Protein AF-A0A2A4UJV9-F1 (afdb_monomer)

Mean predicted aligned error: 6.31 Å

Nearest PDB structures (foldseek):
  6b87-assembly2_B-3  TM=7.843E-01  e=8.615E-01  synthetic construct
  8cwy-assembly1_F  TM=9.047E-01  e=2.195E+00  synthetic construct
  8cwy-assembly1_B  TM=9.046E-01  e=2.336E+00  synthetic construct
  6b87-assembly1_A-2  TM=8.139E-01  e=1.607E+00  synthetic construct

pLDDT: mean 86.11, std 13.95, range [40.84, 98.81]

Secondary structure (DSSP, 8-state):
-HHHHHHHHHHHHHHHHHHHHHHHHHHHHTT--HHHHHHHHHHHHHHHHHHHHHHHHHHHHHHHHHH-GGGGGTHHHHHHHHHHH-

Radius of gyration: 16.96 Å; Cα contacts (8 Å, |Δi|>4): 44; chains: 1; bounding box: 36×23×48 Å

Sequence (86 aa):
MAKENTKDQILKRIARIEGQLRGVQKLIKENADCEKIAQQMSAARKALEKSNHLMLACMIEEQLLEQSPELKLQTDDIKSLLSKYL

Structure (mmCIF, N/CA/C/O backbone):
data_AF-A0A2A4UJV9-F1
#
_entry.id   AF-A0A2A4UJV9-F1
#
loop_
_atom_site.group_PDB
_atom_site.id
_atom_site.type_symbol
_atom_site.label_atom_id
_atom_site.label_alt_id
_atom_site.label_comp_id
_atom_site.label_asym_id
_atom_site.label_entity_id
_atom_site.label_seq_id
_atom_site.pdbx_PDB_ins_code
_atom_site.Cartn_x
_atom_site.Cartn_y
_atom_site.Cartn_z
_atom_site.occupancy
_atom_site.B_iso_or_equiv
_atom_site.auth_seq_id
_atom_site.auth_comp_id
_atom_site.auth_asym_id
_atom_site.auth_atom_id
_atom_site.pdbx_PDB_model_num
ATOM 1 N N . MET A 1 1 ? 12.488 7.965 -22.288 1.00 40.84 1 MET A N 1
ATOM 2 C CA . MET A 1 1 ? 11.101 8.313 -21.903 1.00 40.84 1 MET A CA 1
ATOM 3 C C . MET A 1 1 ? 10.406 7.255 -21.028 1.00 40.84 1 MET A C 1
ATOM 5 O O . MET A 1 1 ? 9.507 7.627 -20.298 1.00 40.84 1 MET A O 1
ATOM 9 N N . ALA A 1 2 ? 10.818 5.973 -21.006 1.00 52.06 2 ALA A N 1
ATOM 10 C CA . ALA A 1 2 ? 10.201 4.957 -20.125 1.00 52.06 2 ALA A CA 1
ATOM 11 C C . ALA A 1 2 ? 10.639 5.016 -18.637 1.00 52.06 2 ALA A C 1
ATOM 13 O O . ALA A 1 2 ? 9.883 4.618 -17.757 1.00 52.06 2 ALA A O 1
ATOM 14 N N . LYS A 1 3 ? 11.842 5.543 -18.349 1.00 50.47 3 LYS A N 1
ATOM 15 C CA . LYS A 1 3 ? 12.485 5.529 -17.016 1.00 50.47 3 LYS A CA 1
ATOM 16 C C . LYS A 1 3 ? 11.781 6.396 -15.956 1.00 50.47 3 LYS A C 1
ATOM 18 O O . LYS A 1 3 ? 11.758 6.037 -14.785 1.00 50.47 3 LYS A O 1
ATOM 23 N N . GLU A 1 4 ? 11.206 7.521 -16.374 1.00 56.12 4 GLU A N 1
ATOM 24 C CA . GLU A 1 4 ? 10.559 8.511 -15.494 1.00 56.12 4 GLU A CA 1
ATOM 25 C C . GLU A 1 4 ? 9.172 8.027 -15.030 1.00 56.12 4 GLU A C 1
ATOM 27 O O . GLU A 1 4 ? 8.787 8.176 -13.876 1.00 56.12 4 GLU A O 1
ATOM 32 N N . ASN A 1 5 ? 8.474 7.282 -15.893 1.00 77.19 5 ASN A N 1
ATOM 33 C CA . ASN A 1 5 ? 7.096 6.860 -15.657 1.00 77.19 5 ASN A CA 1
ATOM 34 C C . ASN A 1 5 ? 6.963 5.809 -14.531 1.00 77.19 5 ASN A C 1
ATOM 36 O O . ASN A 1 5 ? 6.057 5.904 -13.704 1.00 77.19 5 ASN A O 1
ATOM 40 N N . THR A 1 6 ? 7.868 4.826 -14.432 1.00 83.00 6 THR A N 1
ATOM 41 C CA . THR A 1 6 ? 7.770 3.776 -13.394 1.00 83.00 6 THR A CA 1
ATOM 42 C C . THR A 1 6 ? 8.022 4.325 -11.989 1.00 83.00 6 THR A C 1
ATOM 44 O O . THR A 1 6 ? 7.271 4.013 -11.064 1.00 83.00 6 THR A O 1
ATOM 47 N N . LYS A 1 7 ? 9.046 5.172 -11.815 1.00 87.88 7 LYS A N 1
ATOM 48 C CA . LYS A 1 7 ? 9.370 5.761 -10.505 1.00 87.88 7 LYS A CA 1
ATOM 49 C C . LYS A 1 7 ? 8.258 6.707 -10.040 1.00 87.88 7 LYS A C 1
ATOM 51 O O . LYS A 1 7 ? 7.824 6.595 -8.895 1.00 87.88 7 LYS A O 1
ATOM 56 N N . ASP A 1 8 ? 7.690 7.510 -10.939 1.00 91.75 8 ASP A N 1
ATOM 57 C CA . ASP A 1 8 ? 6.530 8.359 -10.637 1.00 91.75 8 ASP A CA 1
ATOM 58 C C . ASP A 1 8 ? 5.276 7.555 -10.270 1.00 91.75 8 ASP A C 1
ATOM 60 O O . ASP A 1 8 ? 4.527 7.915 -9.354 1.00 91.75 8 ASP A O 1
ATOM 64 N N . GLN A 1 9 ? 5.030 6.434 -10.956 1.00 90.19 9 GLN A N 1
ATOM 65 C CA . GLN A 1 9 ? 3.949 5.518 -10.594 1.00 90.19 9 GLN A CA 1
ATOM 66 C C . GLN A 1 9 ? 4.150 4.929 -9.195 1.00 90.19 9 GLN A C 1
ATOM 68 O O . GLN A 1 9 ? 3.186 4.842 -8.428 1.00 90.19 9 GLN A O 1
ATOM 73 N N . ILE A 1 10 ? 5.381 4.546 -8.849 1.00 93.19 10 ILE A N 1
ATOM 74 C CA . ILE A 1 10 ? 5.708 4.039 -7.514 1.00 93.19 10 ILE A CA 1
ATOM 75 C C . ILE A 1 10 ? 5.505 5.138 -6.470 1.00 93.19 10 ILE A C 1
ATOM 77 O O . ILE A 1 10 ? 4.821 4.883 -5.483 1.00 93.19 10 ILE A O 1
ATOM 81 N N . LEU A 1 11 ? 5.972 6.369 -6.707 1.00 95.69 11 LEU A N 1
ATOM 82 C CA . LEU A 1 11 ? 5.747 7.500 -5.797 1.00 95.69 11 LEU A CA 1
ATOM 83 C C . LEU A 1 11 ? 4.254 7.717 -5.509 1.00 95.69 11 LEU A C 1
ATOM 85 O O . LEU A 1 11 ? 3.852 7.827 -4.350 1.00 95.69 11 LEU A O 1
ATOM 89 N N . LYS A 1 12 ? 3.398 7.674 -6.539 1.00 95.88 12 LYS A N 1
ATOM 90 C CA . LYS A 1 12 ? 1.935 7.763 -6.367 1.00 95.88 12 LYS A CA 1
ATOM 91 C C . LYS A 1 12 ? 1.364 6.612 -5.531 1.00 95.88 12 LYS A C 1
ATOM 93 O O . LYS A 1 12 ? 0.401 6.815 -4.791 1.00 95.88 12 LYS A O 1
ATOM 98 N N . ARG A 1 13 ? 1.917 5.401 -5.645 1.00 96.06 13 ARG A N 1
ATOM 99 C CA . ARG A 1 13 ? 1.505 4.246 -4.827 1.00 96.06 13 ARG A CA 1
ATOM 100 C C . ARG A 1 13 ? 1.961 4.391 -3.378 1.00 96.06 13 ARG A C 1
ATOM 102 O O . ARG A 1 13 ? 1.147 4.167 -2.486 1.00 96.06 13 ARG A O 1
ATOM 109 N N . ILE A 1 14 ? 3.200 4.826 -3.147 1.00 97.75 14 ILE A N 1
ATOM 110 C CA . ILE A 1 14 ? 3.725 5.096 -1.803 1.00 97.75 14 ILE A CA 1
ATOM 111 C C . ILE A 1 14 ? 2.881 6.164 -1.101 1.00 97.75 14 ILE A C 1
ATOM 113 O O . ILE A 1 14 ? 2.431 5.926 0.015 1.00 97.75 14 ILE A O 1
ATOM 117 N N . ALA A 1 15 ? 2.530 7.260 -1.781 1.00 98.12 15 ALA A N 1
ATOM 118 C CA . ALA A 1 15 ? 1.656 8.293 -1.215 1.00 98.12 15 ALA A CA 1
ATOM 119 C C . ALA A 1 15 ? 0.286 7.743 -0.760 1.00 98.12 15 ALA A C 1
ATOM 121 O O . ALA A 1 15 ? -0.259 8.158 0.264 1.00 98.12 15 ALA A O 1
ATOM 122 N N . ARG A 1 16 ? -0.277 6.765 -1.487 1.00 98.00 16 ARG A N 1
ATOM 123 C CA . ARG A 1 16 ? -1.512 6.076 -1.068 1.00 98.00 16 ARG A CA 1
ATOM 124 C C . ARG A 1 16 ? -1.285 5.194 0.161 1.00 98.00 16 ARG A C 1
ATOM 126 O O . ARG A 1 16 ? -2.118 5.213 1.065 1.00 98.00 16 ARG A O 1
ATOM 133 N N . ILE A 1 17 ? -0.176 4.454 0.206 1.00 98.50 17 ILE A N 1
ATOM 134 C CA . ILE A 1 17 ? 0.193 3.600 1.347 1.00 98.50 17 ILE A CA 1
ATOM 135 C C . ILE A 1 17 ? 0.402 4.450 2.603 1.00 98.50 17 ILE A C 1
ATOM 137 O O . ILE A 1 17 ? -0.109 4.100 3.662 1.00 98.50 17 ILE A O 1
ATOM 141 N N . GLU A 1 18 ? 1.053 5.610 2.497 1.00 98.56 18 GLU A N 1
ATOM 142 C CA . GLU A 1 18 ? 1.168 6.559 3.610 1.00 98.56 18 GLU A CA 1
ATOM 143 C C . GLU A 1 18 ? -0.204 6.980 4.150 1.00 98.56 18 GLU A C 1
ATOM 145 O O . GLU A 1 18 ? -0.409 7.014 5.364 1.00 98.56 18 GLU A O 1
ATOM 150 N N . GLY A 1 19 ? -1.169 7.245 3.263 1.00 98.62 19 GLY A N 1
ATOM 151 C CA . GLY A 1 19 ? -2.557 7.508 3.648 1.00 98.62 19 GLY A CA 1
ATOM 152 C C . GLY A 1 19 ? -3.192 6.344 4.417 1.00 98.62 19 GLY A C 1
ATOM 153 O O . GLY A 1 19 ? -3.839 6.568 5.442 1.00 98.62 19 GLY A O 1
ATOM 154 N N . GLN A 1 20 ? -2.956 5.102 3.981 1.00 98.62 20 GLN A N 1
ATOM 155 C CA . GLN A 1 20 ? -3.416 3.905 4.696 1.00 98.62 20 GLN A CA 1
ATOM 156 C C . GLN A 1 20 ? -2.776 3.799 6.088 1.00 98.62 20 GLN A C 1
ATOM 158 O O . GLN A 1 20 ? -3.482 3.547 7.063 1.00 98.62 20 GLN A O 1
ATOM 163 N N . LEU A 1 21 ? -1.468 4.054 6.209 1.00 98.69 21 LEU A N 1
ATOM 164 C CA . LEU A 1 21 ? -0.757 4.016 7.491 1.00 98.69 21 LEU A CA 1
ATOM 165 C C . LEU A 1 21 ? -1.244 5.106 8.456 1.00 98.69 21 LEU A C 1
ATOM 167 O O . LEU A 1 21 ? -1.439 4.827 9.640 1.00 98.69 21 LEU A O 1
ATOM 171 N N . ARG A 1 22 ? -1.530 6.318 7.962 1.00 98.75 22 ARG A N 1
ATOM 172 C CA . ARG A 1 22 ? -2.185 7.371 8.763 1.00 98.75 22 ARG A CA 1
ATOM 173 C C . ARG A 1 22 ? -3.570 6.926 9.245 1.00 98.75 22 ARG A C 1
ATOM 175 O O . ARG A 1 22 ? -3.930 7.185 10.392 1.00 98.75 22 ARG A O 1
ATOM 182 N N . GLY A 1 23 ? -4.324 6.216 8.403 1.00 98.50 23 GLY A N 1
ATOM 183 C CA . GLY A 1 23 ? -5.600 5.601 8.775 1.00 98.50 23 GLY A CA 1
ATOM 184 C C . GLY A 1 23 ? -5.457 4.559 9.889 1.00 98.50 23 GLY A C 1
ATOM 185 O O . GLY A 1 23 ? -6.197 4.611 10.870 1.00 98.50 23 GLY A O 1
ATOM 186 N N . VAL A 1 24 ? -4.465 3.669 9.790 1.00 98.62 24 VAL A N 1
ATOM 187 C CA . VAL A 1 24 ? -4.139 2.686 10.840 1.00 98.62 24 VAL A CA 1
ATOM 188 C C . VAL A 1 24 ? -3.796 3.384 12.158 1.00 98.62 24 VAL A C 1
ATOM 190 O O . VAL A 1 24 ? -4.349 3.031 13.197 1.00 98.62 24 VAL A O 1
ATOM 193 N N . GLN A 1 25 ? -2.947 4.417 12.128 1.00 98.81 25 GLN A N 1
ATOM 194 C CA . GLN A 1 25 ? -2.609 5.198 13.324 1.00 98.81 25 GLN A CA 1
ATOM 195 C C . GLN A 1 25 ? -3.843 5.832 13.975 1.00 98.81 25 GLN A C 1
ATOM 197 O O . GLN A 1 25 ? -3.950 5.842 15.200 1.00 98.81 25 GLN A O 1
ATOM 202 N N . LYS A 1 26 ? -4.775 6.359 13.170 1.00 98.75 26 LYS A N 1
ATOM 203 C CA . LYS A 1 26 ? -6.036 6.918 13.667 1.00 98.75 26 LYS A CA 1
ATOM 204 C C . LYS A 1 26 ? -6.888 5.847 14.355 1.00 98.75 26 LYS A C 1
ATOM 206 O O . LYS A 1 26 ? -7.310 6.072 15.482 1.00 98.75 26 LYS A O 1
ATOM 211 N N . LEU A 1 27 ? -7.062 4.680 13.729 1.00 98.62 27 LEU A N 1
ATOM 212 C CA . LEU A 1 27 ? -7.820 3.564 14.310 1.00 98.62 27 LEU A CA 1
ATOM 213 C C . LEU A 1 27 ? -7.246 3.111 15.658 1.00 98.62 27 LEU A C 1
ATOM 215 O O . LEU A 1 27 ? -8.006 2.868 16.590 1.00 98.62 27 LEU A O 1
ATOM 219 N N . ILE A 1 28 ? -5.917 3.049 15.776 1.00 98.62 28 ILE A N 1
ATOM 220 C CA . ILE A 1 28 ? -5.246 2.714 17.039 1.00 98.62 28 ILE A CA 1
ATOM 221 C C . ILE A 1 28 ? -5.538 3.777 18.107 1.00 98.62 28 ILE A C 1
ATOM 223 O O . ILE A 1 28 ? -5.924 3.435 19.220 1.00 98.62 28 ILE A O 1
ATOM 22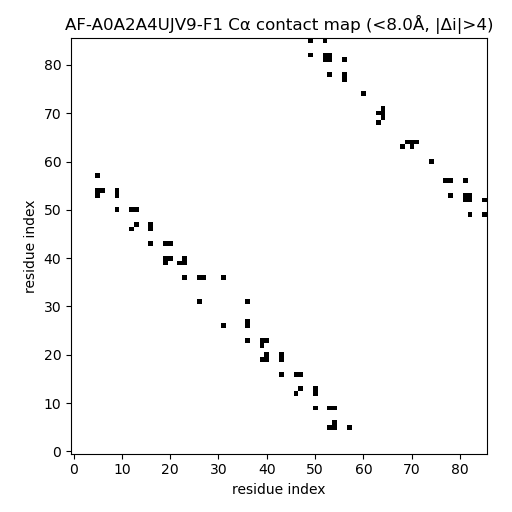7 N N . LYS A 1 29 ? -5.395 5.069 17.777 1.00 98.69 29 LYS A N 1
ATOM 228 C CA . LYS A 1 29 ? -5.665 6.176 18.716 1.00 98.69 29 LYS A CA 1
ATOM 229 C C . LYS A 1 29 ? -7.123 6.225 19.179 1.00 98.69 29 LYS A C 1
ATOM 231 O O . LYS A 1 29 ? -7.389 6.653 20.295 1.00 98.69 29 LYS A O 1
ATOM 236 N N . GLU A 1 30 ? -8.049 5.800 18.326 1.00 98.38 30 GLU A N 1
ATOM 237 C CA . GLU A 1 30 ? -9.484 5.732 18.617 1.00 98.38 30 GLU A CA 1
ATOM 238 C C . GLU A 1 30 ? -9.888 4.439 19.352 1.00 98.38 30 GLU A C 1
ATOM 240 O O . GLU A 1 30 ? -11.076 4.236 19.587 1.00 98.38 30 GLU A O 1
ATOM 245 N N . ASN A 1 31 ? -8.930 3.576 19.728 1.00 97.88 31 ASN A N 1
ATOM 246 C CA . ASN A 1 31 ? -9.176 2.254 20.321 1.00 97.88 31 ASN A CA 1
ATOM 247 C C . ASN A 1 31 ? -10.182 1.418 19.507 1.00 97.88 31 ASN A C 1
ATOM 249 O O . ASN A 1 31 ? -11.072 0.771 20.060 1.00 97.88 31 ASN A O 1
ATOM 253 N N . ALA A 1 32 ? -10.066 1.461 18.175 1.00 98.31 32 ALA A N 1
ATOM 254 C CA . ALA A 1 32 ? -10.887 0.643 17.296 1.00 98.31 32 ALA A CA 1
ATOM 255 C C . ALA A 1 32 ? -10.598 -0.855 17.489 1.00 98.31 32 ALA A C 1
ATOM 257 O O . ALA A 1 32 ? -9.533 -1.245 17.966 1.00 98.31 32 ALA A O 1
ATOM 258 N N . ASP A 1 33 ? -11.538 -1.690 17.052 1.00 98.31 33 ASP A N 1
ATOM 259 C CA . ASP A 1 33 ? -11.410 -3.143 17.121 1.00 98.31 33 ASP A CA 1
ATOM 260 C C . ASP A 1 33 ? -10.128 -3.669 16.436 1.00 98.31 33 ASP A C 1
ATOM 262 O O . ASP A 1 33 ? -9.743 -3.225 15.343 1.00 98.31 33 ASP A O 1
ATOM 266 N N . CYS A 1 34 ? -9.477 -4.639 17.0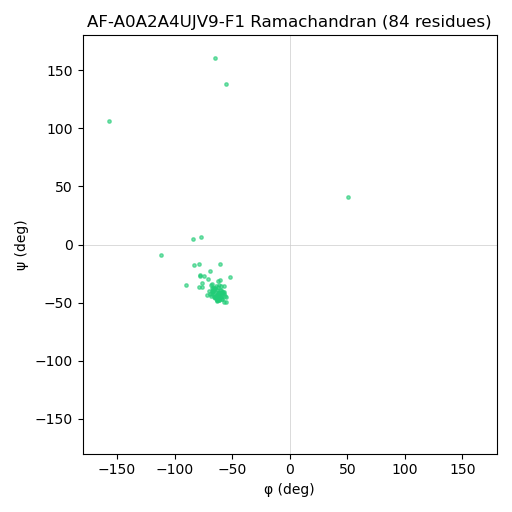85 1.00 98.44 34 CYS A N 1
ATOM 267 C CA . CYS A 1 34 ? -8.218 -5.225 16.631 1.00 98.44 34 CYS A CA 1
ATOM 268 C C . CYS A 1 34 ? -8.331 -5.874 15.244 1.00 98.44 34 CYS A C 1
ATOM 270 O O . CYS A 1 34 ? -7.392 -5.772 14.451 1.00 98.44 34 CYS A O 1
ATOM 272 N N . GLU A 1 35 ? -9.465 -6.501 14.919 1.00 98.38 35 GLU A N 1
ATOM 273 C CA . GLU A 1 35 ? -9.711 -7.093 13.604 1.00 98.38 35 GLU A CA 1
ATOM 274 C C . GLU A 1 35 ? -9.717 -6.005 12.526 1.00 98.38 35 GLU A C 1
ATOM 276 O O . GLU A 1 35 ? -9.040 -6.130 11.502 1.00 98.38 35 GLU A O 1
ATOM 281 N N . LYS A 1 36 ? -10.393 -4.879 12.784 1.00 98.19 36 LYS A N 1
ATOM 282 C CA . LYS A 1 36 ? -10.438 -3.740 11.853 1.00 98.19 36 LYS A CA 1
ATOM 283 C C . LYS A 1 36 ? -9.049 -3.149 11.605 1.00 98.19 36 LYS A C 1
ATOM 285 O O . LYS A 1 36 ? -8.708 -2.832 10.461 1.00 98.19 36 LYS A O 1
ATOM 290 N N . ILE A 1 37 ? -8.234 -3.018 12.652 1.00 98.69 37 ILE A N 1
ATOM 291 C CA . ILE A 1 37 ? -6.841 -2.560 12.534 1.00 98.69 37 ILE A CA 1
ATOM 292 C C . ILE A 1 37 ? -6.029 -3.558 11.694 1.00 98.69 37 ILE A C 1
ATOM 294 O O . ILE A 1 37 ? -5.376 -3.158 10.726 1.00 98.69 37 ILE A O 1
ATOM 298 N N . ALA A 1 38 ? -6.120 -4.855 12.001 1.00 98.44 38 ALA A N 1
ATOM 299 C CA . ALA A 1 38 ? -5.395 -5.912 11.296 1.00 98.44 38 ALA A CA 1
ATOM 300 C C . ALA A 1 38 ? -5.778 -6.009 9.806 1.00 98.44 38 ALA A C 1
ATOM 302 O O . ALA A 1 38 ? -4.909 -6.224 8.950 1.00 98.44 38 ALA A O 1
ATOM 303 N N . GLN A 1 39 ? -7.053 -5.793 9.473 1.00 98.50 39 GLN A N 1
ATOM 304 C CA . GLN A 1 39 ? -7.532 -5.724 8.092 1.00 98.50 39 GLN A CA 1
ATOM 305 C C . GLN A 1 39 ? -6.886 -4.554 7.331 1.00 98.50 39 GLN A C 1
ATOM 307 O O . GLN A 1 39 ? -6.365 -4.751 6.230 1.00 98.50 39 GLN A O 1
ATOM 312 N N . GLN A 1 40 ? -6.842 -3.351 7.922 1.00 98.44 40 GLN A N 1
ATOM 313 C CA . GLN A 1 40 ? -6.204 -2.190 7.284 1.00 98.44 40 GLN A CA 1
ATOM 314 C C . GLN A 1 40 ? -4.686 -2.360 7.145 1.00 98.44 40 GLN A C 1
ATOM 316 O O . GLN A 1 40 ? -4.125 -2.045 6.093 1.00 98.44 40 GLN A O 1
ATOM 321 N N . MET A 1 41 ? -4.020 -2.926 8.156 1.00 98.38 41 MET A N 1
ATOM 322 C CA . MET A 1 41 ? -2.597 -3.269 8.066 1.00 98.38 41 MET A CA 1
ATOM 323 C C . MET A 1 41 ? -2.326 -4.277 6.944 1.00 98.38 41 MET A C 1
ATOM 325 O O . MET A 1 41 ? -1.375 -4.112 6.182 1.00 98.38 41 MET A O 1
ATOM 329 N N . SER A 1 42 ? -3.176 -5.297 6.796 1.00 98.19 42 SER A N 1
ATOM 330 C CA . SER A 1 42 ? -3.046 -6.290 5.722 1.00 98.19 42 SER A CA 1
ATOM 331 C C . SER A 1 42 ? -3.250 -5.671 4.337 1.00 98.19 42 SER A C 1
ATOM 333 O O . SER A 1 42 ? -2.524 -6.012 3.401 1.00 98.19 42 SER A O 1
ATOM 335 N N . ALA A 1 43 ? -4.175 -4.715 4.205 1.00 97.88 43 ALA A N 1
ATOM 336 C CA . ALA A 1 43 ? -4.366 -3.957 2.971 1.00 97.88 43 ALA A CA 1
ATOM 337 C C . ALA A 1 43 ? -3.137 -3.099 2.619 1.00 97.88 43 ALA A C 1
ATOM 339 O O . ALA A 1 43 ? -2.693 -3.119 1.469 1.00 97.88 43 ALA A O 1
ATOM 340 N N . ALA A 1 44 ? -2.556 -2.399 3.601 1.00 98.19 44 ALA A N 1
ATOM 341 C CA . ALA A 1 44 ? -1.335 -1.613 3.412 1.00 98.19 44 ALA A CA 1
ATOM 342 C C . ALA A 1 44 ? -0.137 -2.500 3.034 1.00 98.19 44 ALA A C 1
ATOM 344 O O . ALA A 1 44 ? 0.585 -2.188 2.086 1.00 98.19 44 ALA A O 1
ATOM 345 N N . ARG A 1 45 ? 0.027 -3.652 3.703 1.00 97.56 45 ARG A N 1
ATOM 346 C CA . ARG A 1 45 ? 1.067 -4.643 3.382 1.00 97.56 45 ARG A CA 1
ATOM 347 C C . ARG A 1 45 ? 0.958 -5.118 1.933 1.00 97.56 45 ARG A C 1
ATOM 349 O O . ARG A 1 45 ? 1.941 -5.051 1.204 1.00 97.56 45 ARG A O 1
ATOM 356 N N . LYS A 1 46 ? -0.240 -5.516 1.489 1.00 96.62 46 LYS A N 1
ATOM 357 C CA . LYS A 1 46 ? -0.472 -5.979 0.109 1.00 96.62 46 LYS A CA 1
ATOM 358 C C . LYS A 1 46 ? -0.230 -4.877 -0.929 1.00 96.62 46 LYS A C 1
ATOM 360 O O . LYS A 1 46 ? 0.241 -5.147 -2.032 1.00 96.62 46 LYS A O 1
ATOM 365 N N . ALA A 1 47 ? -0.560 -3.627 -0.606 1.00 96.12 47 ALA A N 1
ATOM 366 C CA . ALA A 1 47 ? -0.282 -2.491 -1.482 1.00 96.12 47 ALA A CA 1
ATOM 367 C C . ALA A 1 47 ? 1.229 -2.215 -1.607 1.00 96.12 47 ALA A C 1
ATOM 369 O O . ALA A 1 47 ? 1.714 -1.926 -2.708 1.00 96.12 47 ALA A O 1
ATOM 370 N N . LEU A 1 48 ? 1.969 -2.339 -0.502 1.00 96.62 48 LEU A N 1
ATOM 371 C CA . LEU A 1 48 ? 3.423 -2.203 -0.485 1.00 96.62 48 LEU A CA 1
ATOM 372 C C . LEU A 1 48 ? 4.101 -3.321 -1.279 1.00 96.62 48 LEU A C 1
ATOM 374 O O . LEU A 1 48 ? 4.943 -3.029 -2.120 1.00 96.62 48 LEU A O 1
ATOM 378 N N . GLU A 1 49 ? 3.676 -4.566 -1.088 1.00 94.94 49 GLU A N 1
ATOM 379 C CA . GLU A 1 49 ? 4.176 -5.739 -1.813 1.00 94.94 49 GLU A CA 1
ATOM 380 C C . GLU A 1 49 ? 4.054 -5.564 -3.337 1.00 94.94 49 GLU A C 1
ATOM 382 O O . GLU A 1 49 ? 5.048 -5.614 -4.059 1.00 94.94 49 GLU A O 1
ATOM 387 N N . LYS A 1 50 ? 2.873 -5.164 -3.825 1.00 91.94 50 LYS A N 1
ATOM 388 C CA . LYS A 1 50 ? 2.667 -4.838 -5.249 1.00 91.94 50 LYS A CA 1
ATOM 389 C C . LYS A 1 50 ? 3.543 -3.693 -5.761 1.00 91.94 50 LYS A C 1
ATOM 391 O O . LYS A 1 50 ? 3.830 -3.613 -6.956 1.00 91.94 50 LYS A O 1
ATOM 396 N N . SER A 1 51 ? 3.886 -2.741 -4.898 1.00 93.12 51 SER A N 1
ATOM 397 C CA . SER A 1 51 ? 4.778 -1.632 -5.255 1.00 93.12 51 SER A CA 1
ATOM 398 C C . SER A 1 51 ? 6.232 -2.098 -5.306 1.00 93.12 51 SER A C 1
ATOM 400 O O . SER A 1 51 ? 6.964 -1.696 -6.207 1.00 93.12 51 SER A O 1
ATOM 402 N N . ASN A 1 52 ? 6.613 -3.006 -4.406 1.00 91.62 52 ASN A N 1
ATOM 403 C CA . ASN A 1 52 ? 7.918 -3.649 -4.391 1.00 91.62 52 ASN A CA 1
ATOM 404 C C . ASN A 1 52 ? 8.150 -4.491 -5.655 1.00 91.62 52 ASN A C 1
ATO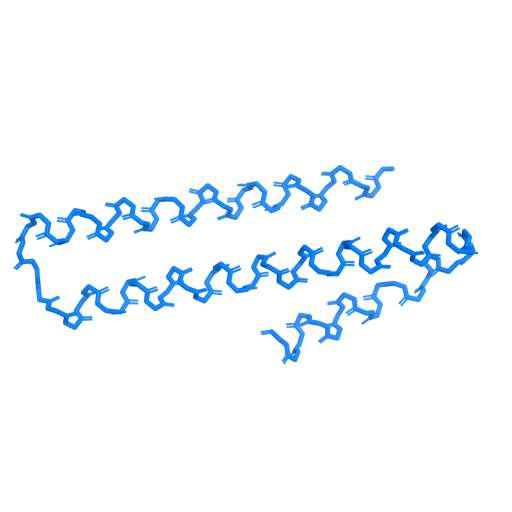M 406 O O . ASN A 1 52 ? 9.192 -4.350 -6.284 1.00 91.62 52 ASN A O 1
ATOM 410 N N . HIS A 1 53 ? 7.167 -5.282 -6.101 1.00 89.62 53 HIS A N 1
ATOM 411 C CA . HIS A 1 53 ? 7.294 -6.070 -7.340 1.00 89.62 53 HIS A CA 1
ATOM 412 C C . HIS A 1 53 ? 7.535 -5.193 -8.571 1.00 89.62 53 HIS A C 1
ATOM 414 O O . HIS A 1 53 ? 8.366 -5.519 -9.415 1.00 89.62 53 HIS A O 1
ATOM 420 N N . LEU A 1 54 ? 6.866 -4.039 -8.646 1.00 87.31 54 LEU A N 1
ATOM 421 C CA . LEU A 1 54 ? 7.098 -3.078 -9.723 1.00 87.31 54 LEU A CA 1
ATOM 422 C C . LEU A 1 54 ? 8.512 -2.478 -9.665 1.00 87.31 54 LEU A C 1
ATOM 424 O O . LEU A 1 54 ? 9.129 -2.266 -10.708 1.00 87.31 54 LEU A O 1
ATOM 428 N N . MET A 1 55 ? 9.037 -2.229 -8.462 1.00 89.31 55 MET A N 1
ATOM 429 C CA . MET A 1 55 ? 10.412 -1.756 -8.291 1.00 89.31 55 MET A CA 1
ATOM 430 C C . MET A 1 55 ? 11.435 -2.827 -8.680 1.00 89.31 55 MET A C 1
ATOM 432 O O . MET A 1 55 ? 12.396 -2.521 -9.378 1.00 89.31 55 MET A O 1
ATOM 436 N N . LEU A 1 56 ? 11.211 -4.085 -8.293 1.00 88.25 56 LEU A N 1
ATOM 437 C CA . LEU A 1 56 ? 12.064 -5.207 -8.692 1.00 88.25 56 LEU A CA 1
ATOM 438 C C . LEU A 1 56 ? 12.071 -5.392 -10.210 1.00 88.25 56 LEU A C 1
ATOM 440 O O . LEU A 1 56 ? 13.136 -5.580 -10.790 1.00 88.25 56 LEU A O 1
ATOM 444 N N . ALA A 1 57 ? 10.913 -5.263 -10.864 1.00 84.94 57 ALA A N 1
ATOM 445 C CA . ALA A 1 57 ? 10.847 -5.264 -12.319 1.00 84.94 57 ALA A CA 1
ATOM 446 C C . ALA A 1 57 ? 11.698 -4.128 -12.909 1.00 84.94 57 ALA A C 1
ATOM 448 O O . ALA A 1 57 ? 12.519 -4.377 -13.782 1.00 84.94 57 ALA A O 1
ATOM 449 N N . CYS A 1 58 ? 11.575 -2.904 -12.380 1.00 85.19 58 CYS A N 1
ATOM 450 C CA . CYS A 1 58 ? 12.400 -1.767 -12.801 1.00 85.19 58 CYS A CA 1
ATOM 451 C C . CYS A 1 58 ? 13.905 -2.043 -12.641 1.00 85.19 58 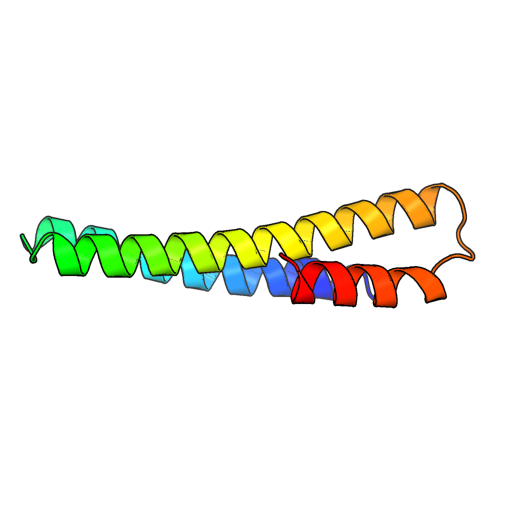CYS A C 1
ATOM 453 O O . CYS A 1 58 ? 14.684 -1.689 -13.520 1.00 85.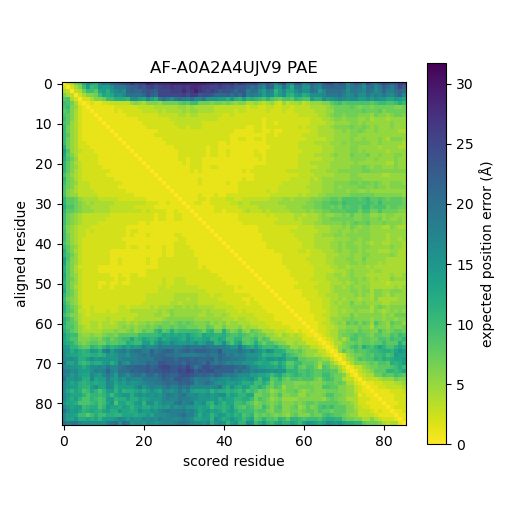19 58 CYS A O 1
ATOM 455 N N . MET A 1 59 ? 14.310 -2.686 -11.543 1.00 85.06 59 MET A N 1
ATOM 456 C CA . MET A 1 59 ? 15.703 -3.058 -11.285 1.00 85.06 59 MET A CA 1
ATOM 457 C C . MET A 1 59 ? 16.219 -4.085 -12.301 1.00 85.06 59 MET A C 1
ATOM 459 O O . MET A 1 59 ? 17.313 -3.917 -12.833 1.00 85.06 59 MET A O 1
ATOM 463 N N . ILE A 1 60 ? 15.430 -5.124 -12.595 1.00 84.25 60 ILE A N 1
ATOM 464 C CA . ILE A 1 60 ? 15.791 -6.151 -13.585 1.00 84.25 60 ILE A CA 1
ATOM 465 C C . ILE A 1 60 ? 15.956 -5.519 -14.972 1.00 84.25 60 ILE A C 1
ATOM 467 O O . ILE A 1 60 ? 16.920 -5.817 -15.672 1.00 84.25 60 ILE A O 1
ATOM 471 N N . GLU A 1 61 ? 15.058 -4.610 -15.358 1.00 81.38 61 GLU A N 1
ATOM 472 C CA . GLU A 1 61 ? 15.184 -3.881 -16.623 1.00 81.38 61 GLU A CA 1
ATOM 473 C C . GLU A 1 61 ? 16.44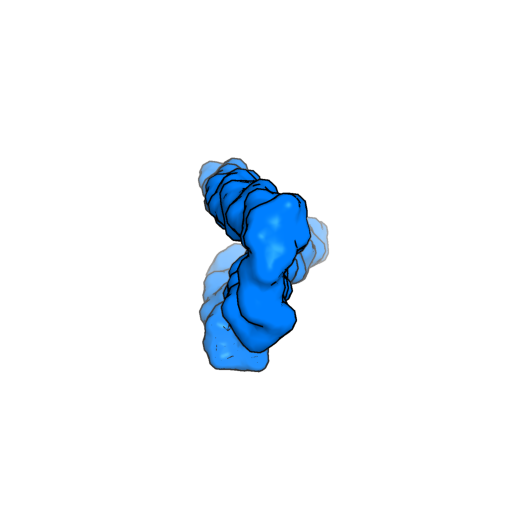7 -3.029 -16.689 1.00 81.38 61 GLU A C 1
ATOM 475 O O . GLU A 1 61 ? 17.128 -3.032 -17.712 1.00 81.38 61 GLU A O 1
ATOM 480 N N . GLU A 1 62 ? 16.768 -2.299 -15.617 1.00 82.50 62 GLU A N 1
ATOM 481 C CA . GLU A 1 62 ? 17.984 -1.487 -15.562 1.00 82.50 62 GLU A CA 1
ATOM 482 C C . GLU A 1 62 ? 19.235 -2.366 -15.739 1.00 82.50 62 GLU A C 1
ATOM 484 O O . GLU A 1 62 ? 20.066 -2.048 -16.589 1.00 82.50 62 GLU A O 1
ATOM 489 N N . GLN A 1 63 ? 19.319 -3.513 -15.054 1.00 82.25 63 GLN A N 1
ATOM 490 C CA . GLN A 1 63 ? 20.455 -4.437 -15.189 1.00 82.25 63 GLN A CA 1
ATOM 491 C C . GLN A 1 63 ? 20.567 -5.075 -16.582 1.00 82.25 63 GLN A C 1
ATOM 493 O O . GLN A 1 63 ? 21.666 -5.170 -17.129 1.00 82.25 63 GLN A O 1
ATOM 498 N N . LEU A 1 64 ? 19.452 -5.510 -17.178 1.00 81.31 64 LEU A N 1
ATOM 499 C CA . LEU A 1 64 ? 19.469 -6.126 -18.511 1.00 81.31 64 LEU A CA 1
ATOM 500 C C . LEU A 1 64 ? 19.877 -5.122 -19.595 1.00 81.31 64 LEU A C 1
ATOM 502 O O . LEU A 1 64 ? 20.646 -5.461 -20.494 1.00 81.31 64 LEU A O 1
ATOM 506 N N . LEU A 1 65 ? 19.407 -3.876 -19.493 1.00 74.88 65 LEU A N 1
ATOM 507 C CA . LEU A 1 65 ? 19.758 -2.816 -20.440 1.00 74.88 65 LEU A CA 1
ATOM 508 C C . LEU A 1 65 ? 21.205 -2.339 -20.296 1.00 74.88 65 LEU A C 1
ATOM 510 O O . LEU A 1 65 ? 21.790 -1.911 -21.290 1.00 74.88 65 LEU A O 1
ATOM 514 N N . GLU A 1 66 ? 21.780 -2.414 -19.094 1.00 77.75 66 GLU A N 1
ATOM 515 C CA . GLU A 1 66 ? 23.209 -2.168 -18.872 1.00 77.75 66 GLU A CA 1
ATOM 516 C C . GLU A 1 66 ? 24.086 -3.252 -19.512 1.00 77.75 66 GLU A C 1
ATOM 518 O O . GLU A 1 66 ? 25.141 -2.937 -20.059 1.00 77.75 66 GLU A O 1
ATOM 523 N N . GLN A 1 67 ? 23.649 -4.516 -19.489 1.00 75.69 67 GLN A N 1
ATOM 524 C CA . GLN A 1 67 ? 24.397 -5.630 -20.080 1.00 75.69 67 GLN A CA 1
ATOM 525 C C . GLN A 1 67 ? 24.267 -5.715 -21.603 1.00 75.69 67 GLN A C 1
ATOM 527 O O . GLN A 1 67 ? 25.216 -6.106 -22.283 1.00 75.69 67 GLN A O 1
ATOM 532 N N . SER A 1 68 ? 23.099 -5.398 -22.161 1.00 76.69 68 SER A N 1
ATOM 533 C CA . SER A 1 68 ? 22.852 -5.452 -23.605 1.00 76.69 68 SER A CA 1
ATOM 534 C C . SER A 1 68 ? 21.679 -4.531 -23.984 1.00 76.69 68 SER A C 1
ATOM 536 O O . SER A 1 68 ? 20.518 -4.872 -23.744 1.00 76.69 68 SER 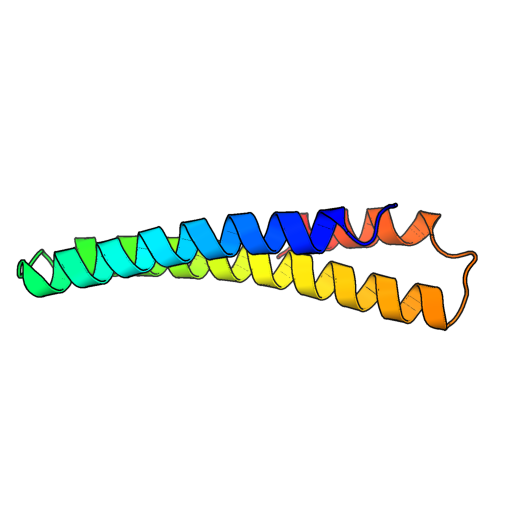A O 1
ATOM 538 N N . PRO A 1 69 ? 21.942 -3.371 -24.618 1.00 69.56 69 PRO A N 1
ATOM 539 C CA . PRO A 1 69 ? 20.922 -2.357 -24.923 1.00 69.56 69 PRO A CA 1
ATOM 540 C C . PRO A 1 69 ? 19.775 -2.824 -25.839 1.00 69.56 69 PRO A C 1
ATOM 542 O O . PRO A 1 69 ? 18.733 -2.169 -25.916 1.00 69.56 69 PRO A O 1
ATOM 545 N N . GLU A 1 70 ? 19.965 -3.940 -26.542 1.00 71.56 70 GLU A N 1
ATOM 546 C CA . GLU A 1 70 ? 19.052 -4.510 -27.541 1.00 71.56 70 GLU A CA 1
ATOM 547 C C . GLU A 1 70 ? 17.861 -5.269 -26.917 1.00 71.56 70 GLU A C 1
ATOM 549 O O . GLU A 1 70 ? 16.839 -5.470 -27.570 1.00 71.56 70 GLU A O 1
ATOM 554 N N . LEU A 1 71 ? 17.934 -5.631 -25.630 1.00 68.06 71 LEU A N 1
ATOM 555 C CA . LEU A 1 71 ? 16.960 -6.496 -24.938 1.00 68.06 71 LEU A CA 1
ATOM 556 C C . LEU A 1 71 ? 15.636 -5.817 -24.538 1.00 68.06 71 LEU A C 1
ATOM 558 O O . LEU A 1 71 ? 14.800 -6.441 -23.884 1.00 68.06 71 LEU A O 1
ATOM 562 N N . LYS A 1 72 ? 15.396 -4.565 -24.950 1.00 65.50 72 LYS A N 1
ATOM 563 C CA . LYS A 1 72 ? 14.192 -3.785 -24.591 1.00 65.50 72 LYS A CA 1
ATOM 564 C C . LYS A 1 72 ? 12.857 -4.491 -24.853 1.00 65.50 72 LYS A C 1
ATOM 566 O O . LYS A 1 72 ? 11.881 -4.167 -24.187 1.00 65.50 72 LYS A O 1
ATOM 571 N N . LEU A 1 73 ? 12.786 -5.396 -25.833 1.00 60.84 73 LEU A N 1
ATOM 572 C CA . LEU A 1 73 ? 11.544 -6.109 -26.153 1.00 60.84 73 LEU A CA 1
ATOM 573 C C . LEU A 1 73 ? 11.224 -7.250 -25.169 1.00 60.84 73 LEU A C 1
ATOM 575 O O . LEU A 1 73 ? 10.055 -7.565 -24.995 1.00 60.84 73 LEU A O 1
ATOM 579 N N . GLN A 1 74 ? 12.221 -7.857 -24.512 1.00 68.31 74 GLN A N 1
ATOM 580 C CA . GLN A 1 74 ? 12.001 -8.982 -23.584 1.00 68.31 74 GLN A CA 1
ATOM 581 C C . GLN A 1 74 ? 11.590 -8.535 -22.174 1.00 68.31 74 GLN A C 1
ATOM 583 O O . GLN A 1 74 ? 11.067 -9.320 -21.385 1.00 68.31 74 GLN A O 1
ATOM 588 N N . THR A 1 75 ? 11.815 -7.267 -21.836 1.00 68.00 75 THR A N 1
ATOM 589 C CA . THR A 1 75 ? 11.573 -6.737 -20.491 1.00 68.00 75 THR A CA 1
ATOM 590 C C . THR A 1 75 ? 10.092 -6.538 -20.151 1.00 68.00 75 THR A C 1
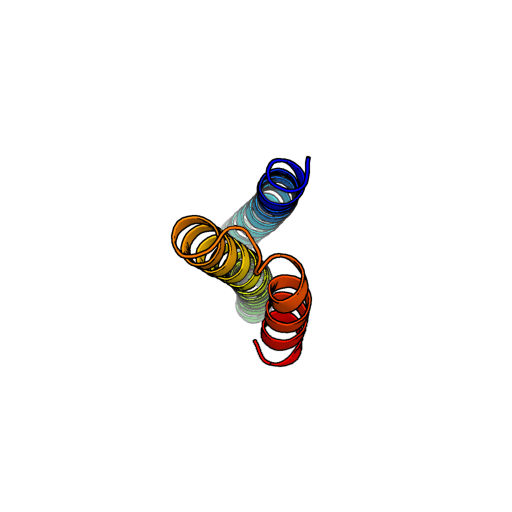ATOM 592 O O . THR A 1 75 ? 9.706 -6.680 -18.988 1.00 68.00 75 THR A O 1
ATOM 595 N N . ASP A 1 76 ? 9.238 -6.308 -21.152 1.00 69.56 76 ASP A N 1
ATOM 596 C CA . ASP A 1 76 ? 7.793 -6.159 -20.936 1.00 69.56 76 ASP A CA 1
ATOM 597 C C . ASP A 1 76 ? 7.132 -7.482 -20.498 1.00 69.56 76 ASP A C 1
ATOM 599 O O . ASP A 1 76 ? 6.259 -7.488 -19.622 1.00 69.56 76 ASP A O 1
ATOM 603 N N . ASP A 1 77 ? 7.611 -8.618 -21.012 1.00 73.56 77 ASP A N 1
ATOM 604 C CA . ASP A 1 77 ? 7.145 -9.948 -20.604 1.00 73.56 77 ASP A CA 1
ATOM 605 C C . ASP A 1 77 ? 7.513 -10.257 -19.147 1.00 73.56 77 ASP A C 1
ATOM 607 O O . ASP A 1 77 ? 6.707 -10.821 -18.403 1.00 73.56 77 ASP A O 1
ATOM 611 N N . ILE A 1 78 ? 8.695 -9.818 -18.701 1.00 74.75 78 ILE A N 1
ATOM 612 C CA . ILE A 1 78 ? 9.149 -9.976 -17.312 1.00 74.75 78 ILE A CA 1
ATOM 613 C C . ILE A 1 78 ? 8.248 -9.177 -16.366 1.00 74.75 78 ILE A C 1
ATOM 615 O O . ILE A 1 78 ? 7.777 -9.716 -15.362 1.00 74.75 78 ILE A O 1
ATOM 619 N N . LYS A 1 79 ? 7.939 -7.916 -16.696 1.00 70.81 79 LYS A N 1
ATOM 620 C CA . LYS A 1 79 ? 6.976 -7.106 -15.929 1.00 70.81 79 LYS A CA 1
ATOM 621 C C . LYS A 1 79 ? 5.615 -7.787 -15.818 1.00 70.81 79 LYS A C 1
ATOM 623 O O . LYS A 1 79 ? 5.030 -7.812 -14.733 1.00 70.81 79 LYS A O 1
ATOM 628 N N . SER A 1 80 ? 5.124 -8.345 -16.924 1.00 74.88 80 SER A N 1
ATOM 629 C CA . SER A 1 80 ? 3.852 -9.070 -16.968 1.00 74.88 80 SER A CA 1
ATOM 630 C C . SER A 1 80 ? 3.873 -10.295 -16.047 1.00 74.88 80 SER A C 1
ATOM 632 O O . SER A 1 80 ? 2.984 -10.445 -15.203 1.00 74.88 80 SER A O 1
ATOM 634 N N . LEU A 1 81 ? 4.929 -11.112 -16.117 1.00 77.75 81 LEU A N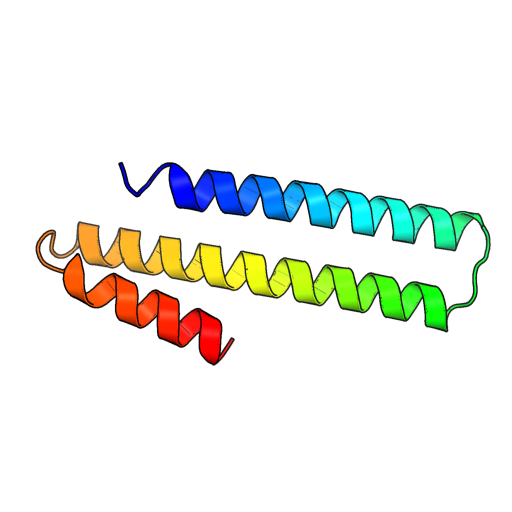 1
ATOM 635 C CA . LEU A 1 81 ? 5.103 -12.301 -15.279 1.00 77.75 81 LEU A CA 1
ATOM 636 C C . LEU A 1 81 ? 5.174 -11.953 -13.789 1.00 77.75 81 LEU A C 1
ATOM 638 O O . LEU A 1 81 ? 4.450 -12.547 -12.988 1.00 77.75 81 LEU A O 1
ATOM 642 N N . LEU A 1 82 ? 5.979 -10.951 -13.427 1.00 74.19 82 LEU A N 1
ATOM 643 C CA . LEU A 1 82 ? 6.090 -10.488 -12.044 1.00 74.19 82 LEU A CA 1
ATOM 644 C C . LEU A 1 82 ? 4.740 -9.981 -11.531 1.00 74.19 82 LEU A C 1
ATOM 646 O O . LEU A 1 82 ? 4.349 -10.334 -10.433 1.00 74.19 82 LEU A O 1
ATOM 650 N N . SER A 1 83 ? 3.974 -9.243 -12.340 1.00 70.44 83 SER A N 1
ATOM 651 C CA . SER A 1 83 ? 2.649 -8.755 -11.927 1.00 70.44 83 SER A CA 1
ATOM 652 C C . SER A 1 83 ? 1.580 -9.847 -11.778 1.00 70.44 83 SER A C 1
ATOM 654 O O . SER A 1 83 ? 0.576 -9.639 -11.093 1.00 70.44 83 SER A O 1
ATOM 656 N N . LYS A 1 84 ? 1.763 -10.988 -12.455 1.00 72.06 84 LYS A N 1
ATOM 657 C CA . LYS A 1 84 ? 0.806 -12.099 -12.495 1.00 72.06 84 LYS A CA 1
ATOM 658 C C . LYS A 1 84 ? 1.039 -13.114 -11.379 1.00 72.06 84 LYS A C 1
ATOM 660 O O . LYS A 1 84 ? 0.073 -13.704 -10.899 1.00 72.06 84 LYS A O 1
ATOM 665 N N . TYR A 1 85 ? 2.296 -13.336 -11.007 1.00 68.69 85 TYR A N 1
ATOM 666 C CA . TYR A 1 85 ? 2.686 -14.393 -10.072 1.00 68.69 85 TYR A CA 1
ATOM 667 C C . TYR A 1 85 ? 3.198 -13.876 -8.725 1.00 68.69 85 TYR A C 1
ATOM 669 O O . TYR A 1 85 ? 3.361 -14.685 -7.813 1.00 68.69 85 TYR A O 1
ATOM 677 N N . LEU A 1 86 ? 3.411 -12.563 -8.590 1.00 60.81 86 LEU A N 1
ATOM 678 C CA . LEU A 1 86 ? 3.813 -11.898 -7.352 1.00 60.81 86 LEU A CA 1
ATOM 679 C C . LEU A 1 86 ? 2.833 -10.757 -7.025 1.00 60.81 86 LEU A C 1
ATOM 681 O O . LEU A 1 86 ? 2.248 -10.763 -5.924 1.00 60.81 86 LEU A O 1
#

Foldseek 3Di:
DVLVVLVVVLVVLVVVLVVLVVVLVVCVVVVHDPVVSVVSVVVSVVSVVLSVLSVVLSVVVVVVCVVPVVCVVVSVVVSVVSNVPD

Solvent-accessible surface area (backbone atoms only — not comparable to full-atom values): 4867 Å² total; per-residue (Å²): 128,73,74,62,54,59,57,52,52,44,52,58,49,51,57,50,40,51,53,46,51,55,50,44,54,49,39,59,76,67,69,50,59,67,66,63,47,51,52,50,50,51,52,37,50,55,54,48,51,58,46,50,52,54,48,51,41,52,50,52,45,52,54,48,45,73,76,38,74,81,53,70,78,61,47,59,57,52,44,51,50,49,71,74,79,103